Protein AF-A0A2G9TB42-F1 (afdb_monomer_lite)

Organism: Teladorsagia circumcincta (NCBI:txid45464)

Radius of gyration: 30.13 Å; chains: 1; bounding box: 73×67×46 Å

InterPro domains:
  IPR000602 Glycoside hydrolase family 38, N-terminal domain [PF01074] (97-138)
  IPR011330 Glycoside hydrolase/deacetylase, beta/alpha-barrel [SSF88713] (53-136)
  IPR027291 Glycoside hydrolase 38, N-terminal domain superfamily [G3DSA:3.20.110.10] (47-144)
  IPR050843 Glycosyl Hydrolase Family 38 [PTHR11607] (78-139)

pLDDT: mean 72.49, std 19.45, range [36.5, 96.31]

Sequence (157 aa):
IAGDANHKAVEEEQKGVIPEPNRGNKVAVVFDELHKSVTKSSVPVCQLRANYSNSNADVQMLDLYDVLSFDNPDGGAWKQG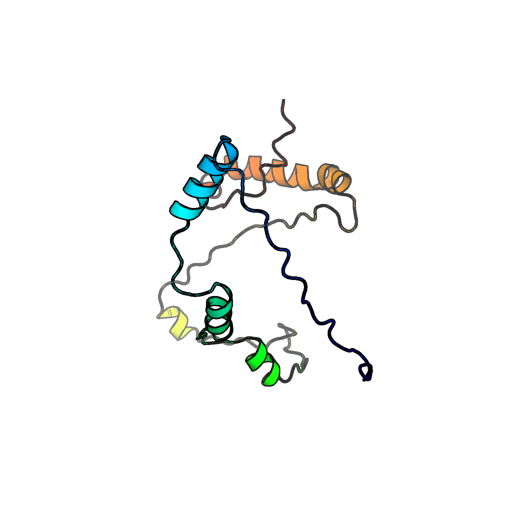WDVTYDKDKVAEEKTLQVIVLPHSHCDPGWIKTFEEYYHSQTRNILDGMMKHLGEEQQIAERWPTRNCDRWLGDDR

Foldseek 3Di:
DDDDPPDDDDPPDDPPDDDDPDPPDPVNVVVVVVVVPPPPPVDDPVVVVVVVVDPPDPDDVVVVVVVDPPDQCQQDPPGRHHDDDDDPVVCVVDDDDDDDDDDDDDQDCDDPDHNVCSCVPPPVVVVVVCVVVCVVDVVVVVPDDPDPCVVVPPPDD

Secondary structure (DSSP, 8-state):
-PPPTT-PPP-------PPPP-TTSHHHHHHHHHHHHS---SS-HHHHHHHHTT---S--HHHHHHH--------TTSTTS------HHHHHHS--------------SSSSS-HHHHIIIIIHHHHHHHHHHHHH-HHHHTT----S-TTTTT---

Structure (mmCIF, N/CA/C/O backbone):
data_AF-A0A2G9TB42-F1
#
_entry.id   AF-A0A2G9TB42-F1
#
loop_
_atom_site.group_PDB
_atom_site.id
_atom_site.type_symbol
_atom_site.label_atom_id
_atom_site.label_alt_id
_atom_site.label_comp_id
_atom_site.label_asym_id
_atom_site.label_entity_id
_atom_site.label_seq_id
_atom_site.pdbx_PDB_ins_code
_atom_site.Cartn_x
_atom_site.Cartn_y
_atom_site.Cartn_z
_atom_site.occupancy
_atom_site.B_iso_or_equiv
_atom_site.auth_seq_id
_atom_site.auth_comp_id
_atom_site.auth_asym_id
_atom_site.auth_atom_id
_atom_site.pdbx_PDB_model_num
ATOM 1 N N . ILE A 1 1 ? -4.754 -32.705 -17.277 1.00 45.22 1 ILE A N 1
ATOM 2 C CA . ILE A 1 1 ? -3.398 -32.971 -17.812 1.00 45.22 1 ILE A CA 1
ATOM 3 C C . ILE A 1 1 ? -2.887 -34.183 -17.052 1.00 45.22 1 ILE A C 1
ATOM 5 O O . ILE A 1 1 ? -2.597 -34.068 -15.870 1.00 45.22 1 ILE A O 1
ATOM 9 N N . ALA A 1 2 ? -2.989 -35.360 -17.666 1.00 37.81 2 ALA A N 1
ATOM 10 C CA . ALA A 1 2 ? -2.613 -36.621 -17.035 1.00 37.81 2 ALA A CA 1
ATOM 11 C C . ALA A 1 2 ? -1.081 -36.739 -17.023 1.00 37.81 2 ALA A C 1
ATOM 13 O O . ALA A 1 2 ? -0.452 -36.512 -18.054 1.00 37.81 2 ALA A O 1
ATOM 14 N N . GLY A 1 3 ? -0.501 -37.030 -15.856 1.00 42.62 3 GLY A N 1
ATOM 15 C CA . GLY A 1 3 ? 0.934 -37.271 -15.703 1.00 42.62 3 GLY A CA 1
ATOM 16 C C . GLY A 1 3 ? 1.347 -38.583 -16.369 1.00 42.62 3 GLY A C 1
ATOM 17 O O . GLY A 1 3 ? 0.613 -39.569 -16.311 1.00 42.62 3 GLY A O 1
ATOM 18 N N . ASP A 1 4 ? 2.502 -38.567 -17.028 1.00 48.53 4 ASP A N 1
ATOM 19 C CA . ASP A 1 4 ? 3.074 -39.701 -17.755 1.00 48.53 4 ASP A CA 1
ATOM 20 C C . ASP A 1 4 ? 3.377 -40.881 -16.811 1.00 48.53 4 ASP A C 1
ATOM 22 O O . ASP A 1 4 ? 4.112 -40.747 -15.831 1.00 48.53 4 ASP A O 1
ATOM 26 N N . ALA A 1 5 ? 2.809 -42.048 -17.127 1.00 56.19 5 ALA A N 1
ATOM 27 C CA . ALA A 1 5 ? 2.925 -43.289 -16.363 1.00 56.19 5 ALA A CA 1
ATOM 28 C C . ALA A 1 5 ? 4.301 -43.981 -16.487 1.00 56.19 5 ALA A C 1
ATOM 30 O O . ALA A 1 5 ? 4.506 -45.032 -15.882 1.00 56.19 5 ALA A O 1
ATOM 31 N N . ASN A 1 6 ? 5.244 -43.418 -17.254 1.00 51.62 6 ASN A N 1
ATOM 32 C CA . ASN A 1 6 ? 6.571 -44.000 -17.486 1.00 51.62 6 ASN A CA 1
ATOM 33 C C . ASN A 1 6 ? 7.739 -43.247 -16.832 1.00 51.62 6 ASN A C 1
ATOM 35 O O . ASN A 1 6 ? 8.899 -43.532 -17.140 1.00 51.62 6 ASN A O 1
ATOM 39 N N . HIS A 1 7 ? 7.483 -42.331 -15.895 1.00 47.69 7 HIS A N 1
ATOM 40 C CA . HIS A 1 7 ? 8.569 -41.721 -15.129 1.00 47.69 7 HIS A CA 1
ATOM 41 C C . HIS A 1 7 ? 9.151 -42.722 -14.113 1.00 47.69 7 HIS A C 1
ATOM 43 O O . HIS A 1 7 ? 8.684 -42.837 -12.981 1.00 47.69 7 HIS A O 1
ATOM 49 N N . LYS A 1 8 ? 10.180 -43.471 -14.521 1.00 45.22 8 LYS A N 1
ATOM 50 C CA . LYS A 1 8 ? 11.025 -44.232 -13.594 1.00 45.22 8 LYS A CA 1
ATOM 51 C C . LYS A 1 8 ? 11.984 -43.272 -12.897 1.00 45.22 8 LYS A C 1
ATOM 53 O O . LYS A 1 8 ? 12.768 -42.601 -13.564 1.00 45.22 8 LYS A O 1
ATOM 58 N N . ALA A 1 9 ? 11.928 -43.236 -11.567 1.00 46.84 9 ALA A N 1
ATOM 59 C CA . ALA A 1 9 ? 12.950 -42.588 -10.756 1.00 46.84 9 ALA A CA 1
ATOM 60 C C . ALA A 1 9 ? 14.317 -43.197 -11.101 1.00 46.84 9 ALA A C 1
ATOM 62 O O . ALA A 1 9 ? 14.470 -44.419 -11.118 1.00 46.84 9 ALA A O 1
ATOM 63 N N . VAL A 1 10 ? 15.286 -42.346 -11.426 1.00 46.06 10 VAL A N 1
ATOM 64 C CA . VAL A 1 10 ? 16.673 -42.769 -11.620 1.00 46.06 10 VAL A CA 1
ATOM 65 C C . VAL A 1 10 ? 17.195 -43.208 -10.256 1.00 46.06 10 VAL A C 1
ATOM 67 O O . VAL A 1 10 ? 17.217 -42.409 -9.322 1.00 46.06 10 VAL A O 1
ATOM 70 N N . GLU A 1 11 ? 17.562 -44.482 -10.127 1.00 43.34 11 GLU A N 1
ATOM 71 C CA . GLU A 1 11 ? 18.252 -44.985 -8.942 1.00 43.34 11 GLU A CA 1
ATOM 72 C C . GLU A 1 11 ? 19.603 -44.272 -8.825 1.00 43.34 11 GLU A C 1
ATOM 74 O O . GLU A 1 11 ? 20.489 -44.422 -9.668 1.00 43.34 11 GLU A O 1
ATOM 79 N N . GLU A 1 12 ? 19.746 -43.450 -7.790 1.00 51.91 12 GLU A N 1
ATOM 80 C CA . GLU A 1 12 ? 21.007 -42.812 -7.443 1.00 51.91 12 GLU A CA 1
ATOM 81 C C . GLU A 1 12 ? 21.835 -43.791 -6.600 1.00 51.91 12 GLU A C 1
ATOM 83 O O . GLU A 1 12 ? 21.869 -43.723 -5.375 1.00 51.91 12 GLU A O 1
ATOM 88 N N . GLU A 1 13 ? 22.517 -44.725 -7.261 1.00 48.72 13 GLU A N 1
ATOM 89 C CA . GLU A 1 13 ? 23.624 -45.459 -6.649 1.00 48.72 13 GLU A CA 1
ATOM 90 C C . GLU A 1 13 ? 24.878 -45.364 -7.514 1.00 48.72 13 GLU A C 1
ATOM 92 O O . GLU A 1 13 ? 25.147 -46.187 -8.381 1.00 48.72 13 GLU A O 1
ATOM 97 N N . GLN A 1 14 ? 25.711 -44.376 -7.196 1.00 40.56 14 GLN A N 1
ATOM 98 C CA . GLN A 1 14 ? 27.157 -44.568 -7.182 1.00 40.56 14 GLN A CA 1
ATOM 99 C C . GLN A 1 14 ? 27.732 -43.731 -6.043 1.00 40.56 14 GLN A C 1
ATOM 101 O O . GLN A 1 14 ? 28.085 -42.562 -6.185 1.00 40.56 14 GLN A O 1
ATOM 106 N N . LYS A 1 15 ? 27.807 -44.358 -4.866 1.00 45.22 15 LYS A N 1
ATOM 107 C CA . LYS A 1 15 ? 28.531 -43.839 -3.709 1.00 45.22 15 LYS A CA 1
ATOM 108 C C . LYS A 1 15 ? 30.014 -43.777 -4.077 1.00 45.22 15 LYS A C 1
ATOM 110 O O . LYS A 1 15 ? 30.734 -44.765 -3.946 1.00 45.22 15 LYS A O 1
ATOM 115 N N . GLY A 1 16 ? 30.452 -42.630 -4.593 1.00 38.38 16 GLY A N 1
ATOM 116 C CA . GLY A 1 16 ? 31.855 -42.366 -4.880 1.00 38.38 16 GLY A CA 1
ATOM 117 C C . GLY A 1 16 ? 32.682 -42.605 -3.620 1.00 38.38 16 GLY A C 1
ATOM 118 O O . GLY A 1 16 ? 32.488 -41.939 -2.602 1.00 38.38 16 GLY A O 1
ATOM 119 N N . VAL A 1 17 ? 33.570 -43.597 -3.666 1.00 47.50 17 VAL A N 1
ATOM 120 C CA . VAL A 1 17 ? 34.529 -43.851 -2.591 1.00 47.50 17 VAL A CA 1
ATOM 121 C C . VAL A 1 17 ? 35.493 -42.672 -2.571 1.00 47.50 17 VAL A C 1
ATOM 123 O O . VAL A 1 17 ? 36.257 -42.478 -3.515 1.00 47.50 17 VAL A O 1
ATOM 126 N N . ILE A 1 18 ? 35.433 -41.863 -1.513 1.00 49.69 18 ILE A N 1
ATOM 127 C CA . ILE A 1 18 ? 36.403 -40.793 -1.281 1.00 49.69 18 ILE A CA 1
ATOM 128 C C . ILE A 1 18 ? 37.758 -41.479 -1.034 1.00 49.69 18 ILE A C 1
ATOM 130 O O . ILE A 1 18 ? 37.847 -42.278 -0.099 1.00 49.69 18 ILE A O 1
ATOM 134 N N . PRO A 1 19 ? 38.795 -41.242 -1.857 1.00 56.19 19 PRO A N 1
ATOM 135 C CA . PRO A 1 19 ? 40.093 -41.873 -1.649 1.00 56.19 19 PRO A CA 1
ATOM 136 C C . PRO A 1 19 ? 40.687 -41.422 -0.311 1.00 56.19 19 PRO A C 1
ATOM 138 O O . PRO A 1 19 ? 40.645 -40.234 0.016 1.00 56.19 19 PRO A O 1
ATOM 141 N N . GLU A 1 20 ? 41.243 -42.363 0.462 1.00 54.47 20 GLU A N 1
ATOM 142 C CA . GLU A 1 20 ? 41.896 -42.018 1.726 1.00 54.47 20 GLU A CA 1
ATOM 143 C C . GLU A 1 20 ? 43.066 -41.052 1.469 1.00 54.47 20 GLU A C 1
ATOM 145 O O . GLU A 1 20 ? 43.925 -41.327 0.621 1.00 54.47 20 GLU A O 1
ATOM 150 N N . PRO A 1 21 ? 43.133 -39.914 2.183 1.00 57.38 21 PRO A N 1
ATOM 151 C CA . PRO A 1 21 ? 44.230 -38.980 2.020 1.00 57.38 21 PRO A CA 1
ATOM 152 C C . PRO A 1 21 ? 45.535 -39.618 2.509 1.00 57.38 21 PRO A C 1
ATOM 154 O O . PRO A 1 21 ? 45.615 -40.162 3.611 1.00 57.38 21 PRO A O 1
ATOM 157 N N . ASN A 1 22 ? 46.590 -39.518 1.696 1.00 57.19 22 ASN A N 1
ATOM 158 C CA . ASN A 1 22 ? 47.934 -39.960 2.070 1.00 57.19 22 ASN A CA 1
ATOM 159 C C . ASN A 1 22 ? 48.358 -39.273 3.384 1.00 57.19 22 ASN A C 1
ATOM 161 O O . ASN A 1 22 ? 48.560 -38.054 3.408 1.00 57.19 22 ASN A O 1
ATOM 165 N N . ARG A 1 23 ? 48.525 -40.060 4.461 1.00 57.78 23 ARG A N 1
ATOM 166 C CA . ARG A 1 23 ? 48.766 -39.622 5.860 1.00 57.78 23 ARG A CA 1
ATOM 167 C C . ARG A 1 23 ? 50.086 -38.863 6.107 1.00 57.78 23 ARG A C 1
ATOM 169 O O . ARG A 1 23 ? 50.496 -38.701 7.250 1.00 57.78 23 ARG A O 1
ATOM 176 N N . GLY A 1 24 ? 50.757 -38.396 5.056 1.00 59.75 24 GLY A N 1
ATOM 177 C CA . GLY A 1 24 ? 52.013 -37.644 5.125 1.00 59.75 24 GLY A CA 1
ATOM 178 C C . GLY A 1 24 ? 51.918 -36.164 4.738 1.00 59.75 24 GLY A C 1
ATOM 179 O O . GLY A 1 24 ? 52.890 -35.441 4.933 1.00 59.75 24 GLY A O 1
ATOM 180 N N . ASN A 1 25 ? 50.788 -35.686 4.200 1.00 59.34 25 ASN A N 1
ATOM 181 C CA . ASN A 1 25 ? 50.664 -34.308 3.706 1.00 59.34 25 ASN A CA 1
ATOM 182 C C . ASN A 1 25 ? 49.751 -33.436 4.575 1.00 59.34 25 ASN A C 1
ATOM 184 O O . ASN A 1 25 ? 48.784 -33.912 5.161 1.00 59.34 25 ASN A O 1
ATOM 188 N N . LYS A 1 26 ? 50.014 -32.119 4.576 1.00 60.53 26 LYS A N 1
ATOM 189 C CA . LYS A 1 26 ? 49.270 -31.081 5.325 1.00 60.53 26 LYS A CA 1
ATOM 190 C C . LYS A 1 26 ? 47.745 -31.123 5.113 1.00 60.53 26 LYS A C 1
ATOM 192 O O . LYS A 1 26 ? 47.000 -30.690 5.982 1.00 60.53 26 LYS A O 1
ATOM 197 N N . VAL A 1 27 ? 47.292 -31.686 3.991 1.00 58.38 27 VAL A N 1
ATOM 198 C CA . VAL A 1 27 ? 45.874 -31.915 3.663 1.00 58.38 27 VAL A CA 1
ATOM 199 C C . VAL A 1 27 ? 45.212 -32.918 4.619 1.00 58.38 27 VAL A C 1
ATOM 201 O O . VAL A 1 27 ? 44.063 -32.720 4.997 1.00 58.38 27 VAL A O 1
ATOM 204 N N . ALA A 1 28 ? 45.937 -33.948 5.070 1.00 61.09 28 ALA A N 1
ATOM 205 C CA . ALA A 1 28 ? 45.423 -34.938 6.019 1.00 61.09 28 ALA A CA 1
ATOM 206 C C . ALA A 1 28 ? 45.174 -34.326 7.408 1.00 61.09 28 ALA A C 1
ATOM 208 O O . ALA A 1 28 ? 44.185 -34.642 8.055 1.00 61.09 28 ALA A O 1
ATOM 209 N N . VAL A 1 29 ? 46.023 -33.380 7.826 1.00 66.44 29 VAL A N 1
ATOM 210 C CA . VAL A 1 29 ? 45.872 -32.672 9.108 1.00 66.44 29 VAL A CA 1
ATOM 211 C C . VAL A 1 29 ? 44.623 -31.789 9.105 1.00 66.44 29 VAL A C 1
ATOM 213 O O . VAL A 1 29 ? 43.879 -31.772 10.078 1.00 66.44 29 VAL A O 1
ATOM 216 N N . VAL A 1 30 ? 44.362 -31.087 7.996 1.00 67.06 30 VAL A N 1
ATOM 217 C CA . VAL A 1 30 ? 43.153 -30.258 7.850 1.00 67.06 30 VAL A CA 1
ATOM 218 C C . VAL A 1 30 ? 41.895 -31.126 7.807 1.00 67.06 30 VAL A C 1
ATOM 220 O O . VAL A 1 30 ? 40.895 -30.767 8.417 1.00 67.06 30 VAL A O 1
ATOM 223 N N . PHE A 1 31 ? 41.949 -32.277 7.131 1.00 67.00 31 PHE A N 1
ATOM 224 C CA . PHE A 1 31 ? 40.843 -33.233 7.077 1.00 67.00 31 PHE A CA 1
ATOM 225 C C . PHE A 1 31 ? 40.493 -33.791 8.468 1.00 67.00 31 PHE A C 1
ATOM 227 O O . PHE A 1 31 ? 39.327 -33.770 8.861 1.00 67.00 31 PHE A O 1
ATOM 234 N N . ASP A 1 32 ? 41.497 -34.208 9.244 1.00 66.00 32 ASP A N 1
ATOM 235 C CA . ASP A 1 32 ? 41.299 -34.724 10.604 1.00 66.00 32 ASP A CA 1
ATOM 236 C C . ASP A 1 32 ? 40.763 -33.654 11.571 1.00 66.00 32 ASP A C 1
ATOM 238 O O . ASP A 1 32 ? 39.908 -33.949 12.411 1.00 66.00 32 ASP A O 1
ATOM 242 N N . GLU A 1 33 ? 41.218 -32.404 11.445 1.00 66.50 33 GLU A N 1
ATOM 243 C CA . GLU A 1 33 ? 40.752 -31.297 12.289 1.00 66.50 33 GLU A CA 1
ATOM 244 C C . GLU A 1 33 ? 39.307 -30.887 11.955 1.00 66.50 33 GLU A C 1
ATOM 246 O O . GLU A 1 33 ? 38.491 -30.648 12.853 1.00 66.50 33 GLU A O 1
ATOM 251 N N . LEU A 1 34 ? 38.941 -30.882 10.667 1.00 59.34 34 LEU A N 1
ATOM 252 C CA . LEU A 1 34 ? 37.565 -30.623 10.234 1.00 59.34 34 LEU A CA 1
ATOM 253 C C . LEU A 1 34 ? 36.617 -31.718 10.747 1.00 59.34 34 LEU A C 1
ATOM 255 O O . LEU A 1 34 ? 35.530 -31.427 11.238 1.00 59.34 34 LEU A O 1
ATOM 259 N N . HIS A 1 35 ? 37.043 -32.982 10.706 1.00 61.47 35 HIS A N 1
ATOM 260 C CA . HIS A 1 35 ? 36.237 -34.100 11.199 1.00 61.47 35 HIS A CA 1
ATOM 261 C C . HIS A 1 35 ? 36.141 -34.179 12.728 1.00 61.47 35 HIS A C 1
ATOM 263 O O . HIS A 1 35 ? 35.160 -34.724 13.238 1.00 61.47 35 HIS A O 1
ATOM 269 N N . LYS A 1 36 ? 37.107 -33.621 13.468 1.00 62.41 36 LYS A N 1
ATOM 270 C CA . LYS A 1 36 ? 37.030 -33.473 14.932 1.00 62.41 36 LYS A CA 1
ATOM 271 C C . LYS A 1 36 ? 36.130 -32.323 15.382 1.00 62.41 36 LYS A C 1
ATOM 273 O O . LYS A 1 36 ? 35.525 -32.426 16.446 1.00 62.41 36 LYS A O 1
ATOM 278 N N . SER A 1 37 ? 36.050 -31.246 14.601 1.00 55.94 37 SER A N 1
ATOM 279 C CA . SER A 1 37 ? 35.324 -30.019 14.964 1.00 55.94 37 SER A CA 1
ATOM 280 C C . SER A 1 37 ? 33.846 -30.010 14.556 1.00 55.94 37 SER A C 1
ATOM 282 O O . SER A 1 37 ? 33.079 -29.197 15.074 1.00 55.94 37 SER A O 1
ATOM 284 N N . VAL A 1 38 ? 33.401 -30.942 13.706 1.00 56.59 38 VAL A N 1
ATOM 285 C CA . VAL A 1 38 ? 31.969 -31.164 13.462 1.00 56.59 38 VAL A CA 1
ATOM 286 C C . VAL A 1 38 ? 31.374 -31.874 14.675 1.00 56.59 38 VAL A C 1
ATOM 288 O O . VAL A 1 38 ? 31.411 -33.101 14.801 1.00 56.59 38 VAL A O 1
ATOM 291 N N . THR A 1 39 ? 30.795 -31.092 15.584 1.00 56.47 39 THR A N 1
ATOM 292 C CA . THR A 1 39 ? 29.865 -31.612 16.581 1.00 56.47 39 THR A CA 1
ATOM 293 C C . THR A 1 39 ? 28.781 -32.383 15.834 1.00 56.47 39 THR A C 1
ATOM 295 O O . THR A 1 39 ? 28.033 -31.833 15.025 1.00 56.47 39 THR A O 1
ATOM 298 N N . LYS A 1 40 ? 28.732 -33.703 16.043 1.00 58.72 40 LYS A N 1
ATOM 299 C CA . LYS A 1 40 ? 27.661 -34.548 15.514 1.00 58.72 40 LYS A CA 1
ATOM 300 C C . LYS A 1 40 ? 26.351 -34.042 16.107 1.00 58.72 40 LYS A C 1
ATOM 302 O O . LYS A 1 40 ? 26.014 -34.388 17.235 1.00 58.72 40 LYS A O 1
ATOM 307 N N . SER A 1 41 ? 25.635 -33.206 15.358 1.00 57.06 41 SER A N 1
ATOM 308 C CA . SER A 1 41 ? 24.227 -32.937 15.625 1.00 57.06 41 SER A CA 1
ATOM 309 C C . SER A 1 41 ? 23.539 -34.296 15.732 1.00 57.06 41 SER A C 1
ATOM 311 O O . SER A 1 41 ? 23.622 -35.109 14.810 1.00 57.06 41 SER A O 1
ATOM 313 N N . SER A 1 42 ? 22.943 -34.584 16.888 1.00 64.44 42 SER A N 1
ATOM 314 C CA . SER A 1 42 ? 22.360 -35.893 17.210 1.00 64.44 42 SER A CA 1
ATOM 315 C C . SER A 1 42 ? 21.133 -36.229 16.363 1.00 64.44 42 SER A C 1
ATOM 317 O O . SER A 1 42 ? 20.643 -37.355 16.412 1.00 64.44 42 SER A O 1
ATOM 319 N N . VAL A 1 43 ? 20.655 -35.270 15.569 1.00 61.62 43 VAL A N 1
ATOM 320 C CA . VAL A 1 43 ? 19.494 -35.409 14.703 1.00 61.62 43 VAL A CA 1
ATOM 321 C C . VAL A 1 43 ? 19.951 -35.211 13.256 1.00 61.62 43 VAL A C 1
ATOM 323 O O . VAL A 1 43 ? 20.522 -34.158 12.941 1.00 61.62 43 VAL A O 1
ATOM 326 N N . PRO A 1 44 ? 19.732 -36.187 12.353 1.00 72.38 44 PRO A N 1
ATOM 327 C CA . PRO A 1 44 ? 20.022 -35.991 10.942 1.00 72.38 44 PRO A CA 1
ATOM 328 C C . PRO A 1 44 ? 19.193 -34.807 10.441 1.00 72.38 44 PRO A C 1
ATOM 330 O O . PRO A 1 44 ? 17.995 -34.721 10.704 1.00 72.38 44 PRO A O 1
ATOM 333 N N . VAL A 1 45 ? 19.829 -33.898 9.703 1.00 66.31 45 VAL A N 1
ATOM 334 C CA . VAL A 1 45 ? 19.238 -32.641 9.205 1.00 66.31 45 VAL A CA 1
ATOM 335 C C . VAL A 1 45 ? 17.882 -32.857 8.507 1.00 66.31 45 VAL A C 1
ATOM 337 O O . VAL A 1 45 ? 16.992 -32.019 8.609 1.00 66.31 45 VAL A O 1
ATOM 340 N N . CYS A 1 46 ? 17.666 -34.019 7.878 1.00 65.75 46 CYS A N 1
ATOM 341 C CA . CYS A 1 46 ? 16.379 -34.386 7.277 1.00 65.75 46 CYS A CA 1
ATOM 342 C C . CYS A 1 46 ? 15.234 -34.608 8.286 1.00 65.75 46 CYS A C 1
ATOM 344 O O . CYS A 1 46 ? 14.090 -34.305 7.962 1.00 65.75 46 CYS A O 1
ATOM 346 N N . GLN A 1 47 ? 15.501 -35.092 9.504 1.00 63.78 47 GLN A N 1
ATOM 347 C CA . GLN A 1 47 ? 14.470 -35.293 10.536 1.00 63.78 47 GLN A CA 1
ATOM 348 C C . GLN A 1 47 ? 14.017 -33.976 11.184 1.00 63.78 47 GLN A C 1
ATOM 350 O O . GLN A 1 47 ? 12.879 -33.886 11.639 1.00 63.78 47 GLN A O 1
ATOM 355 N N . LEU A 1 48 ? 14.842 -32.921 11.148 1.00 62.72 48 LEU A N 1
ATOM 356 C CA . LEU A 1 48 ? 14.408 -31.576 11.548 1.00 62.72 48 LEU A CA 1
ATOM 357 C C . LEU A 1 48 ? 13.321 -31.010 10.617 1.00 62.72 48 LEU A C 1
ATOM 359 O O . LEU A 1 48 ? 12.471 -30.247 11.070 1.00 62.72 48 LEU A O 1
ATOM 363 N N . ARG A 1 49 ? 13.296 -31.420 9.339 1.00 62.72 49 ARG A N 1
ATOM 364 C CA . ARG A 1 49 ? 12.284 -30.979 8.364 1.00 62.72 49 ARG A CA 1
ATOM 365 C C . ARG A 1 49 ? 10.884 -31.504 8.693 1.00 62.72 49 ARG A C 1
ATOM 367 O O . ARG A 1 49 ? 9.921 -30.767 8.521 1.00 62.72 49 ARG A O 1
ATOM 374 N N . ALA A 1 50 ? 10.777 -32.735 9.198 1.00 62.00 50 ALA A N 1
ATOM 375 C CA . ALA A 1 50 ? 9.493 -33.366 9.524 1.00 62.00 50 ALA A CA 1
ATOM 376 C C . ALA A 1 50 ? 8.769 -32.686 10.703 1.00 62.00 50 ALA A C 1
ATOM 378 O O . ALA A 1 50 ? 7.543 -32.613 10.719 1.00 62.00 50 ALA A O 1
ATOM 379 N N . ASN A 1 51 ? 9.521 -32.132 11.660 1.00 59.69 51 ASN A N 1
ATOM 380 C CA . ASN A 1 51 ? 8.953 -31.338 12.755 1.00 59.69 51 ASN A CA 1
ATOM 381 C C . ASN A 1 51 ? 8.629 -29.891 12.346 1.00 59.69 51 ASN A C 1
ATOM 383 O O . ASN A 1 51 ? 7.831 -29.243 13.012 1.00 59.69 51 ASN A O 1
ATOM 387 N N . TYR A 1 52 ? 9.216 -29.384 11.256 1.00 60.62 52 TYR A N 1
ATOM 388 C CA . TYR A 1 52 ? 8.918 -28.045 10.735 1.00 60.62 52 TYR A CA 1
ATOM 389 C C . TYR A 1 52 ? 7.660 -28.012 9.860 1.00 60.62 52 TYR A C 1
ATOM 391 O O . TYR A 1 52 ? 7.023 -26.971 9.744 1.00 60.62 52 TYR A O 1
ATOM 399 N N . SER A 1 53 ? 7.295 -29.140 9.240 1.00 60.75 53 SER A N 1
ATOM 400 C CA . SER A 1 53 ? 6.110 -29.228 8.377 1.00 60.75 53 SER A CA 1
ATOM 401 C C . SER A 1 53 ? 4.784 -29.139 9.133 1.00 60.75 53 SER A C 1
ATOM 403 O O . SER A 1 53 ? 3.792 -28.753 8.530 1.00 60.75 53 SER A O 1
ATOM 405 N N . ASN A 1 54 ? 4.774 -29.443 10.435 1.00 64.19 54 ASN A N 1
ATOM 406 C CA . ASN A 1 54 ? 3.587 -29.385 11.290 1.00 64.19 54 ASN A CA 1
ATOM 407 C C . ASN A 1 54 ? 3.829 -28.421 12.457 1.00 64.19 54 ASN A C 1
ATOM 409 O O . ASN A 1 54 ? 3.827 -28.810 13.626 1.00 64.19 54 ASN A O 1
ATOM 413 N N . SER A 1 55 ? 4.105 -27.156 12.140 1.00 70.19 55 SER A N 1
ATOM 414 C CA . SER A 1 55 ? 4.127 -26.106 13.155 1.00 70.19 55 SER A CA 1
ATOM 415 C C . SER A 1 55 ? 2.724 -25.943 13.745 1.00 70.19 55 SER A C 1
ATOM 417 O O . SER A 1 55 ? 1.783 -25.691 12.996 1.00 70.19 55 SER A O 1
ATOM 419 N N . ASN A 1 56 ? 2.587 -26.053 15.070 1.00 75.06 56 ASN A N 1
ATOM 420 C CA . ASN A 1 56 ? 1.347 -25.714 15.770 1.00 75.06 56 ASN A CA 1
ATOM 421 C C . ASN A 1 56 ? 1.124 -24.197 15.673 1.00 75.06 56 ASN A C 1
ATOM 423 O O . ASN A 1 56 ? 1.674 -23.437 16.469 1.00 75.06 56 ASN A O 1
ATOM 427 N N . ALA A 1 57 ? 0.377 -23.773 14.660 1.00 83.19 57 ALA A N 1
ATOM 428 C CA . ALA A 1 57 ? -0.056 -22.399 14.462 1.00 83.19 57 ALA A CA 1
ATOM 429 C C . ALA A 1 57 ? -1.581 -22.343 14.570 1.00 83.19 57 ALA A C 1
ATOM 431 O O . ALA A 1 57 ? -2.260 -23.262 14.119 1.00 83.19 57 ALA A O 1
ATOM 432 N N . ASP A 1 58 ? -2.110 -21.255 15.130 1.00 87.62 58 ASP A N 1
ATOM 433 C CA . ASP A 1 58 ? -3.561 -21.046 15.229 1.00 87.62 58 ASP A CA 1
ATOM 434 C C . ASP A 1 58 ? -4.222 -20.959 13.846 1.00 87.62 58 ASP A C 1
ATOM 436 O O . ASP A 1 58 ? -5.378 -21.337 13.674 1.00 87.62 58 ASP A O 1
ATOM 440 N N . VAL A 1 59 ? -3.476 -20.464 12.852 1.00 87.69 59 VAL A N 1
ATOM 441 C CA . VAL A 1 59 ? -3.921 -20.353 11.464 1.00 87.69 59 VAL A CA 1
ATOM 442 C C . VAL A 1 59 ? -2.867 -20.950 10.545 1.00 87.69 59 VAL A C 1
ATOM 444 O O . VAL A 1 59 ? -1.746 -20.449 10.443 1.00 87.69 59 VAL A O 1
ATOM 447 N N . GLN A 1 60 ? -3.257 -22.007 9.841 1.00 90.38 60 GLN A N 1
ATOM 448 C CA . GLN A 1 60 ? -2.485 -22.622 8.774 1.00 90.38 60 GLN A CA 1
ATOM 449 C C . GLN A 1 60 ? -3.170 -22.264 7.441 1.00 90.38 60 GLN A C 1
ATOM 451 O O . GLN A 1 60 ? -4.370 -22.462 7.270 1.00 90.38 60 GLN A O 1
ATOM 456 N N . MET A 1 61 ? -2.423 -21.662 6.505 1.00 91.50 61 MET A N 1
ATOM 457 C CA . MET A 1 61 ? -3.016 -21.083 5.289 1.00 91.50 61 MET A CA 1
ATOM 458 C C . MET A 1 61 ? -3.559 -22.116 4.294 1.00 91.50 61 MET A C 1
ATOM 460 O O . MET A 1 61 ? -4.501 -21.804 3.582 1.00 91.50 61 MET A O 1
ATOM 464 N N . LEU A 1 62 ? -2.981 -23.315 4.219 1.00 90.50 62 LEU A N 1
ATOM 465 C CA . LEU A 1 62 ? -3.467 -24.400 3.358 1.00 90.50 62 LEU A CA 1
ATOM 466 C C . LEU A 1 62 ? -4.829 -24.926 3.844 1.00 90.50 62 LEU A C 1
ATOM 468 O O . LEU A 1 62 ? -5.762 -24.999 3.057 1.00 90.50 62 LEU A O 1
ATOM 472 N N . ASP A 1 63 ? -4.965 -25.173 5.145 1.00 90.19 63 ASP A N 1
ATOM 473 C CA . ASP A 1 63 ? -6.202 -25.579 5.809 1.00 90.19 63 ASP A CA 1
ATOM 474 C C . ASP A 1 63 ? -7.272 -24.489 5.659 1.00 90.19 63 ASP A C 1
ATOM 476 O O . ASP A 1 63 ? -8.446 -24.768 5.430 1.00 90.19 63 ASP A O 1
ATOM 480 N N . LEU A 1 64 ? -6.869 -23.216 5.737 1.00 92.38 64 LEU A N 1
ATOM 481 C CA . LEU A 1 64 ? -7.772 -22.086 5.537 1.00 92.38 64 LEU A CA 1
ATOM 482 C C . LEU A 1 64 ? -8.268 -21.996 4.084 1.00 92.38 64 LEU A C 1
ATOM 484 O O . LEU A 1 64 ? -9.428 -21.659 3.861 1.00 92.38 64 LEU A O 1
ATOM 488 N N . TYR A 1 65 ? -7.429 -22.331 3.100 1.00 94.69 65 TYR A N 1
ATOM 489 C CA . TYR A 1 65 ? -7.838 -22.389 1.691 1.00 94.69 65 TYR A CA 1
ATOM 490 C C . TYR A 1 65 ? -8.909 -23.454 1.436 1.00 94.69 65 TYR A C 1
ATOM 492 O O . TYR A 1 65 ? -9.783 -23.224 0.606 1.00 94.69 65 TYR A O 1
ATOM 500 N N . ASP A 1 66 ? -8.886 -24.572 2.163 1.00 93.56 66 ASP A N 1
ATOM 501 C CA . ASP A 1 66 ? -9.905 -25.621 2.033 1.00 93.56 66 ASP A CA 1
ATOM 502 C C . ASP A 1 66 ? -11.266 -25.206 2.628 1.00 93.56 66 ASP A C 1
ATOM 504 O O . ASP A 1 66 ? -12.302 -25.770 2.274 1.00 93.56 66 ASP A O 1
ATOM 508 N N . VAL A 1 67 ? -11.279 -24.213 3.525 1.00 94.56 67 VAL A N 1
ATOM 509 C CA . VAL A 1 67 ? -12.488 -23.728 4.217 1.00 94.56 67 VAL A CA 1
ATOM 510 C C . VAL A 1 67 ? -13.099 -22.494 3.544 1.00 94.56 67 VAL A C 1
ATOM 512 O O . VAL A 1 67 ? -14.315 -22.301 3.602 1.00 94.56 67 VAL A O 1
ATOM 515 N N . LEU A 1 68 ? -12.288 -21.632 2.926 1.00 94.19 68 LEU A N 1
ATOM 516 C CA . LEU A 1 68 ? -12.772 -20.405 2.291 1.00 94.19 68 LEU A CA 1
ATOM 517 C C . LEU A 1 68 ? -13.604 -20.694 1.029 1.00 94.19 68 LEU A C 1
ATOM 519 O O . LEU A 1 68 ? -13.205 -21.471 0.168 1.00 94.19 68 LEU A O 1
ATOM 523 N N . SER A 1 69 ? -14.732 -19.991 0.870 1.00 93.75 69 SER A N 1
ATOM 524 C CA . SER A 1 69 ? -15.572 -20.091 -0.336 1.00 93.75 69 SER A CA 1
ATOM 525 C C . SER A 1 69 ? -15.062 -19.263 -1.520 1.00 93.75 69 SER A C 1
ATOM 527 O O . SER A 1 69 ? -15.435 -19.532 -2.658 1.00 93.75 69 SER A O 1
ATOM 529 N N . PHE A 1 70 ? -14.199 -18.271 -1.264 1.00 94.88 70 PHE A N 1
ATOM 530 C CA . PHE A 1 70 ? -13.660 -17.333 -2.263 1.00 94.88 70 PHE A CA 1
ATOM 531 C C . PHE A 1 70 ? -14.725 -16.583 -3.079 1.00 94.88 70 PHE A C 1
ATOM 533 O O . PHE A 1 70 ? -14.463 -16.132 -4.198 1.00 94.88 70 PHE A O 1
ATOM 540 N N . ASP A 1 71 ? -15.920 -16.415 -2.516 1.00 95.06 71 ASP A N 1
ATOM 541 C CA . ASP A 1 71 ? -16.961 -15.602 -3.131 1.00 95.06 71 ASP A CA 1
ATOM 542 C C . ASP A 1 71 ? -16.503 -14.138 -3.249 1.00 95.06 71 ASP A C 1
ATOM 544 O O . ASP A 1 71 ? -15.794 -13.619 -2.386 1.00 95.06 71 ASP A O 1
ATOM 548 N N . ASN A 1 72 ? -16.947 -13.447 -4.304 1.00 94.56 72 ASN A N 1
ATOM 549 C CA . ASN A 1 72 ? -16.649 -12.028 -4.540 1.00 94.56 72 ASN A CA 1
ATOM 550 C C . ASN A 1 72 ? -17.927 -11.160 -4.507 1.00 94.56 72 ASN A C 1
ATOM 552 O O . ASN A 1 72 ? -18.307 -10.592 -5.537 1.00 94.56 72 ASN A O 1
ATOM 556 N N . PRO A 1 73 ? -18.652 -11.105 -3.372 1.00 95.81 73 PRO A N 1
ATOM 557 C CA . PRO A 1 73 ? -19.815 -10.237 -3.222 1.00 95.81 73 PRO A CA 1
ATOM 558 C C . PRO A 1 73 ? -19.400 -8.758 -3.134 1.00 95.81 73 PRO A C 1
ATOM 560 O O . PRO A 1 73 ? -18.292 -8.441 -2.710 1.00 95.81 73 PRO A O 1
ATOM 563 N N . ASP A 1 74 ? -20.299 -7.839 -3.499 1.00 95.38 74 ASP A N 1
ATOM 564 C CA . ASP A 1 74 ? -20.065 -6.398 -3.318 1.00 95.38 74 ASP A CA 1
ATOM 565 C C . ASP A 1 74 ? -20.331 -5.991 -1.859 1.00 95.38 74 ASP A C 1
ATOM 567 O O . ASP A 1 74 ? -21.476 -5.995 -1.403 1.00 95.38 74 ASP A O 1
ATOM 571 N N . GLY A 1 75 ? -19.272 -5.611 -1.141 1.00 94.88 75 GLY A N 1
ATOM 572 C CA . GLY A 1 75 ? -19.322 -5.150 0.252 1.00 94.88 75 GLY A CA 1
ATOM 573 C C . GLY A 1 75 ? -19.771 -3.695 0.465 1.00 94.88 75 GLY A C 1
ATOM 574 O O . GLY A 1 75 ? -19.761 -3.203 1.593 1.00 94.88 75 GLY A O 1
ATOM 575 N N . GLY A 1 76 ? -20.153 -2.968 -0.591 1.00 95.81 76 GLY A N 1
ATOM 576 C CA . GLY A 1 76 ? -20.588 -1.571 -0.504 1.00 95.81 76 GLY A CA 1
ATOM 577 C C . GLY A 1 76 ? -19.427 -0.586 -0.652 1.00 95.81 76 GLY A C 1
ATOM 578 O O . GLY A 1 76 ? -18.755 -0.578 -1.686 1.00 95.81 76 GLY A O 1
ATOM 579 N N . ALA A 1 77 ? -19.213 0.289 0.338 1.00 95.81 77 ALA A N 1
ATOM 580 C CA . ALA A 1 77 ? -18.107 1.255 0.314 1.00 95.81 77 ALA A CA 1
ATOM 581 C C . ALA A 1 77 ? -16.740 0.550 0.390 1.00 95.81 77 ALA A C 1
ATOM 583 O O . ALA A 1 77 ? -15.820 0.891 -0.354 1.00 95.81 77 ALA A O 1
ATOM 584 N N . TRP A 1 78 ? -16.633 -0.483 1.230 1.00 96.31 78 TRP A N 1
ATOM 585 C CA . TRP A 1 78 ? -15.508 -1.411 1.229 1.00 96.31 78 TRP A CA 1
ATOM 586 C C . TRP A 1 78 ? -15.840 -2.613 0.340 1.00 96.31 78 TRP A C 1
ATOM 588 O O . TRP A 1 78 ? -16.498 -3.559 0.758 1.00 96.31 78 TRP A O 1
ATOM 598 N N . LYS A 1 79 ? -15.384 -2.568 -0.917 1.00 94.69 79 LYS A N 1
ATOM 599 C CA . LYS A 1 79 ? -15.838 -3.484 -1.977 1.00 94.69 79 LYS A CA 1
ATOM 600 C C . LYS A 1 79 ? -15.634 -4.972 -1.705 1.00 94.69 79 LYS A C 1
ATOM 602 O O . LYS A 1 79 ? -16.459 -5.762 -2.136 1.00 94.69 79 LYS A O 1
ATOM 607 N N . GLN A 1 80 ? -14.565 -5.333 -1.004 1.00 95.81 80 GLN A N 1
ATOM 608 C CA . GLN A 1 80 ? -14.198 -6.723 -0.707 1.00 95.81 80 GLN A CA 1
ATOM 609 C C . GLN A 1 80 ? -14.412 -7.083 0.771 1.00 95.81 80 GLN A C 1
ATOM 611 O O . GLN A 1 80 ? -13.802 -8.024 1.271 1.00 95.81 80 GLN A O 1
ATOM 616 N N . GLY A 1 81 ? -15.216 -6.301 1.489 1.00 94.94 81 GLY A N 1
ATOM 617 C CA . GLY A 1 81 ? -15.501 -6.535 2.898 1.00 94.94 81 GLY A CA 1
ATOM 618 C C . GLY A 1 81 ? -16.974 -6.345 3.209 1.00 94.94 81 GLY A C 1
ATOM 619 O O . GLY A 1 81 ? -17.842 -6.828 2.486 1.00 94.94 81 GLY A O 1
ATOM 620 N N . TRP A 1 82 ? -17.250 -5.667 4.314 1.00 95.50 82 TRP A N 1
ATOM 621 C CA . TRP A 1 82 ? -18.600 -5.431 4.814 1.00 95.50 82 TRP A CA 1
ATOM 622 C C . TRP A 1 82 ? -18.687 -4.071 5.511 1.00 95.50 82 TRP A C 1
ATOM 624 O O . TRP A 1 82 ? -17.674 -3.402 5.723 1.00 95.50 82 TRP A O 1
ATOM 634 N N . ASP A 1 83 ? -19.902 -3.656 5.869 1.00 95.62 83 ASP A N 1
ATOM 635 C CA . ASP A 1 83 ? -20.116 -2.413 6.610 1.00 95.62 83 ASP A CA 1
ATOM 636 C C . ASP A 1 83 ? -19.606 -2.541 8.054 1.00 95.62 83 ASP A C 1
ATOM 638 O O . ASP A 1 83 ? -20.072 -3.383 8.829 1.00 95.62 83 ASP A O 1
ATOM 642 N N . VAL A 1 84 ? -18.607 -1.731 8.411 1.00 93.88 84 VAL A N 1
ATOM 643 C CA . VAL A 1 84 ? -17.935 -1.806 9.712 1.00 93.88 84 VAL A CA 1
ATOM 644 C C . VAL A 1 84 ? -18.649 -0.902 10.708 1.00 93.88 84 VAL A C 1
ATOM 646 O O . VAL A 1 84 ? -18.500 0.319 10.690 1.00 93.88 84 VAL A O 1
ATOM 649 N N . THR A 1 85 ? -19.382 -1.512 11.635 1.00 94.19 85 THR A N 1
ATOM 650 C CA . THR A 1 85 ? -20.040 -0.807 12.740 1.00 94.19 85 THR A CA 1
ATOM 651 C C . THR A 1 85 ? -19.225 -0.919 14.023 1.00 94.19 85 THR A C 1
ATOM 653 O O . THR A 1 85 ? -18.763 -2.007 14.366 1.00 94.19 85 THR A O 1
ATOM 656 N N . TYR A 1 86 ? -19.107 0.174 14.772 1.00 91.06 86 TYR A N 1
ATOM 657 C CA . TYR A 1 86 ? -18.475 0.184 16.091 1.00 91.06 86 TYR A CA 1
ATOM 658 C C . TYR A 1 86 ? -19.376 0.858 17.127 1.00 91.06 86 TYR A C 1
ATOM 660 O O . TYR A 1 86 ? -20.161 1.756 16.814 1.00 91.06 86 TYR A O 1
ATOM 668 N N . ASP A 1 87 ? -19.254 0.404 18.371 1.00 92.50 87 ASP A N 1
ATOM 669 C CA . ASP A 1 87 ? -20.003 0.925 19.508 1.00 92.50 87 ASP A CA 1
ATOM 670 C C . ASP A 1 87 ? -19.281 2.148 20.085 1.00 92.50 87 ASP A C 1
ATOM 672 O O . ASP A 1 87 ? -18.159 2.052 20.586 1.00 92.50 87 ASP A O 1
ATOM 676 N N . LYS A 1 88 ? -19.915 3.316 19.973 1.00 88.25 88 LYS A N 1
ATOM 677 C CA . LYS A 1 88 ? -19.325 4.592 20.393 1.00 88.25 88 LYS A CA 1
ATOM 678 C C . LYS A 1 88 ? -19.143 4.669 21.906 1.00 88.25 88 LYS A C 1
ATOM 680 O O . LYS A 1 88 ? -18.166 5.269 22.346 1.00 88.25 88 LYS A O 1
ATOM 685 N N . ASP A 1 89 ? -20.045 4.055 22.667 1.00 87.81 89 ASP A N 1
ATOM 686 C CA . ASP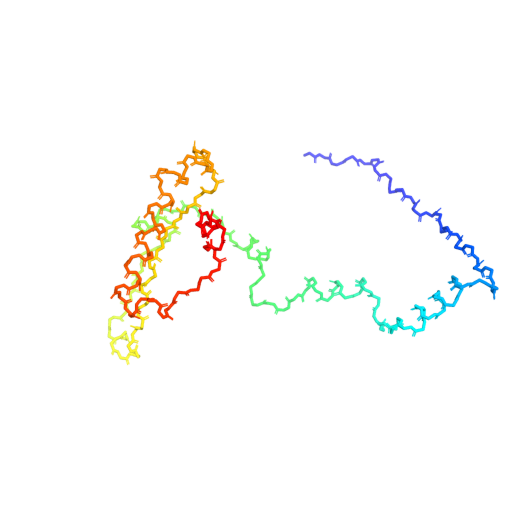 A 1 89 ? -20.017 4.111 24.127 1.00 87.81 89 ASP A CA 1
ATOM 687 C C . ASP A 1 89 ? -18.854 3.259 24.649 1.00 87.81 89 ASP A C 1
ATOM 689 O O . ASP A 1 89 ? -18.047 3.728 25.448 1.00 87.81 89 ASP A O 1
ATOM 693 N N . LYS A 1 90 ? -18.651 2.066 24.072 1.00 85.62 90 LYS A N 1
ATOM 694 C CA . LYS A 1 90 ? -17.498 1.207 24.401 1.00 85.62 90 LYS A CA 1
ATOM 695 C C . LYS A 1 90 ? -16.158 1.837 24.038 1.00 85.62 90 LYS A C 1
ATOM 697 O O . LYS A 1 90 ? -15.210 1.751 24.810 1.00 85.62 90 LYS A O 1
ATOM 702 N N . VAL A 1 91 ? -16.070 2.495 22.882 1.00 85.31 91 VAL A N 1
ATOM 703 C CA . VAL A 1 91 ? -14.834 3.180 22.467 1.00 85.31 91 V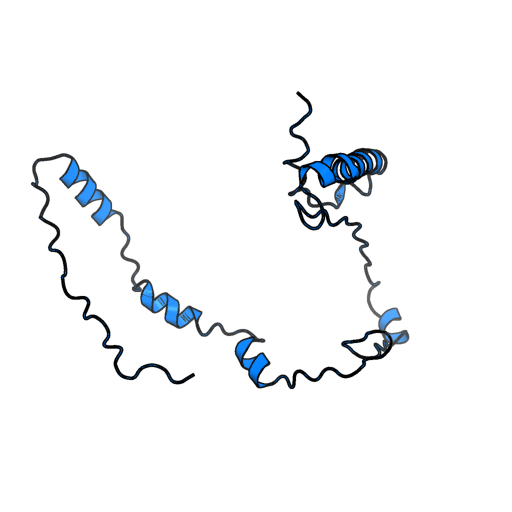AL A CA 1
ATOM 704 C C . VAL A 1 91 ? -14.516 4.367 23.384 1.00 85.31 91 VAL A C 1
ATOM 706 O O . VAL A 1 91 ? -13.345 4.666 23.600 1.00 85.31 91 VAL A O 1
ATOM 709 N N . ALA A 1 92 ? -15.535 5.034 23.935 1.00 81.19 92 ALA A N 1
ATOM 710 C CA . ALA A 1 92 ? -15.349 6.122 24.892 1.00 81.19 92 ALA A CA 1
ATOM 711 C C . ALA A 1 92 ? -14.936 5.632 26.293 1.00 81.19 92 ALA A C 1
ATOM 713 O O . ALA A 1 92 ? -14.236 6.355 27.002 1.00 81.19 92 ALA A O 1
ATOM 714 N N . GLU A 1 93 ? -15.361 4.429 26.690 1.00 87.06 93 GLU A N 1
ATOM 715 C CA . GLU A 1 93 ? -14.979 3.789 27.958 1.00 87.06 93 GLU A CA 1
ATOM 716 C C . GLU A 1 93 ? -13.564 3.189 27.929 1.00 87.06 93 GLU A C 1
ATOM 718 O O . GLU A 1 93 ? -12.897 3.107 28.965 1.00 87.06 93 GLU A O 1
ATOM 723 N N . GLU A 1 94 ? -13.091 2.764 26.756 1.00 82.88 94 GLU A N 1
ATOM 724 C CA . GLU A 1 94 ? -11.755 2.200 26.590 1.00 82.88 94 GLU A CA 1
ATOM 725 C C . GLU A 1 94 ? -10.632 3.251 26.645 1.00 82.88 94 GLU A C 1
ATOM 727 O O . GLU A 1 94 ? -10.831 4.468 26.632 1.00 82.88 94 GLU A O 1
ATOM 732 N N . LYS A 1 95 ? -9.385 2.770 26.733 1.00 80.94 95 LYS A N 1
ATOM 733 C CA . LYS A 1 95 ? -8.207 3.644 26.682 1.00 80.94 95 LYS A CA 1
ATOM 734 C C . LYS A 1 95 ? -8.190 4.411 25.359 1.00 80.94 95 LYS A C 1
ATOM 736 O O . LYS A 1 95 ? -8.494 3.853 24.310 1.00 80.94 95 LYS A O 1
ATOM 741 N N . THR A 1 96 ? -7.750 5.669 25.410 1.00 86.12 96 THR A N 1
ATOM 742 C CA . THR A 1 96 ? -7.603 6.537 24.233 1.00 86.12 96 THR A CA 1
ATOM 743 C C . THR A 1 96 ? -6.915 5.810 23.077 1.00 86.12 96 THR A C 1
ATOM 745 O O . THR A 1 96 ? -5.771 5.367 23.221 1.00 86.12 96 THR A O 1
ATOM 748 N N . LEU A 1 97 ? -7.588 5.730 21.926 1.00 88.19 97 LEU A N 1
ATOM 749 C CA . LEU A 1 97 ? -7.021 5.151 20.713 1.00 88.19 97 LEU A CA 1
ATOM 750 C C . LEU A 1 97 ? -5.819 5.984 20.257 1.00 88.19 97 LEU A C 1
ATOM 752 O O . LEU A 1 97 ? -5.957 7.151 19.888 1.00 88.19 97 LEU A O 1
ATOM 756 N N . GLN A 1 98 ? -4.632 5.379 20.263 1.00 89.12 98 GLN A N 1
ATOM 757 C CA . GLN A 1 98 ? -3.444 6.022 19.718 1.00 89.12 98 GLN A CA 1
ATOM 758 C C . GLN A 1 98 ? -3.448 5.896 18.194 1.00 89.12 98 GLN A C 1
ATOM 760 O O . GLN A 1 98 ? -3.263 4.810 17.650 1.00 89.12 98 GLN A O 1
ATOM 765 N N . VAL A 1 99 ? -3.616 7.025 17.507 1.00 89.25 99 VAL A N 1
ATOM 766 C CA . VAL A 1 99 ? -3.549 7.091 16.044 1.00 89.25 99 VAL A CA 1
ATOM 767 C C . VAL A 1 99 ? -2.161 7.566 15.631 1.00 89.25 99 VAL A C 1
ATOM 769 O O . VAL A 1 99 ? -1.750 8.675 15.966 1.00 89.25 99 VAL A O 1
ATOM 772 N N . ILE A 1 100 ? -1.433 6.722 14.899 1.00 91.50 100 ILE A N 1
ATOM 773 C CA . ILE A 1 100 ? -0.132 7.064 14.319 1.00 91.50 100 ILE A CA 1
ATOM 774 C C . ILE A 1 100 ? -0.330 7.210 12.816 1.00 91.50 100 ILE A C 1
ATOM 776 O O . ILE A 1 100 ? -0.595 6.231 12.121 1.00 91.50 100 ILE A O 1
ATOM 780 N N . VAL A 1 101 ? -0.195 8.435 12.316 1.00 89.44 101 VAL A N 1
ATOM 781 C CA . VAL A 1 101 ? -0.218 8.699 10.877 1.00 89.44 101 VAL A CA 1
ATOM 782 C C . VAL A 1 101 ? 1.193 8.501 10.339 1.00 89.44 101 VAL A C 1
ATOM 784 O O . VAL A 1 101 ? 2.129 9.150 10.800 1.00 89.44 101 VAL A O 1
ATOM 787 N N . LEU A 1 102 ? 1.343 7.590 9.378 1.00 87.50 102 LEU A N 1
ATOM 788 C CA . LEU A 1 102 ? 2.610 7.305 8.711 1.00 87.50 102 LEU A CA 1
ATOM 789 C C . LEU A 1 102 ? 2.548 7.852 7.279 1.00 87.50 102 LEU A C 1
ATOM 791 O O . LEU A 1 102 ? 1.946 7.204 6.413 1.00 87.50 102 LEU A O 1
ATOM 795 N N . PRO A 1 103 ? 3.143 9.030 7.006 1.00 87.69 103 PRO A N 1
ATOM 796 C CA . PRO A 1 103 ? 3.348 9.454 5.628 1.00 87.69 103 PRO A CA 1
ATOM 797 C C . PRO A 1 103 ? 4.176 8.386 4.901 1.00 87.69 103 PRO A C 1
ATOM 799 O O . PRO A 1 103 ? 4.966 7.691 5.528 1.00 87.69 103 PRO A O 1
ATOM 802 N N . HIS A 1 104 ? 4.009 8.222 3.593 1.00 87.56 104 HIS A N 1
ATOM 803 C CA . HIS A 1 104 ? 4.889 7.384 2.777 1.00 87.56 104 HIS A CA 1
ATOM 804 C C . HIS A 1 104 ? 4.790 7.796 1.308 1.00 87.56 104 HIS A C 1
ATOM 806 O O . HIS A 1 104 ? 3.788 8.368 0.884 1.00 87.56 104 HIS A O 1
ATOM 812 N N . SER A 1 105 ? 5.825 7.477 0.533 1.00 91.00 105 SER A N 1
ATOM 813 C CA . SER A 1 105 ? 5.812 7.587 -0.924 1.00 91.00 105 SER A CA 1
ATOM 814 C C . SER A 1 105 ? 6.328 6.284 -1.515 1.00 91.00 105 SER A C 1
ATOM 816 O O . SER A 1 105 ? 7.433 5.849 -1.191 1.00 91.00 105 SER A O 1
ATOM 818 N N . HIS A 1 106 ? 5.526 5.649 -2.365 1.00 92.75 106 HIS A N 1
ATOM 819 C CA . HIS A 1 106 ? 5.965 4.484 -3.122 1.00 92.75 106 HIS A CA 1
ATOM 820 C C . HIS A 1 106 ? 6.788 4.952 -4.328 1.00 92.75 106 HIS A C 1
ATOM 822 O O . HIS A 1 106 ? 6.322 5.781 -5.106 1.00 92.75 106 HIS A O 1
ATOM 828 N N . CYS A 1 107 ? 8.017 4.453 -4.457 1.00 89.88 107 CYS A N 1
ATOM 829 C CA . CYS A 1 107 ? 8.934 4.810 -5.537 1.00 89.88 107 CYS A CA 1
ATOM 830 C C . CYS A 1 107 ? 9.391 3.532 -6.239 1.00 89.88 107 CYS A C 1
ATOM 832 O O . CYS A 1 107 ? 10.321 2.868 -5.777 1.00 89.88 107 CYS A O 1
ATOM 834 N N . ASP A 1 108 ? 8.728 3.194 -7.343 1.00 92.56 108 ASP A N 1
ATOM 835 C CA . ASP A 1 108 ? 9.068 2.028 -8.151 1.00 92.56 108 ASP A CA 1
ATOM 836 C C . ASP A 1 108 ? 10.431 2.208 -8.840 1.00 92.56 108 ASP A C 1
ATOM 838 O O . ASP A 1 108 ? 10.614 3.165 -9.600 1.00 92.56 108 ASP A O 1
ATOM 842 N N . PRO A 1 109 ? 11.394 1.287 -8.656 1.00 88.62 109 PRO A N 1
ATOM 843 C CA . PRO A 1 109 ? 12.697 1.344 -9.315 1.00 88.62 109 PRO A CA 1
ATOM 844 C C . PRO A 1 109 ? 12.622 0.809 -10.756 1.00 88.62 109 PRO A C 1
ATOM 846 O O . PRO A 1 109 ? 13.403 -0.051 -11.160 1.00 88.62 109 PRO A O 1
ATOM 849 N N . GLY A 1 110 ? 11.667 1.323 -11.530 1.00 86.56 110 GLY A N 1
ATOM 850 C CA . GLY A 1 110 ? 11.340 0.857 -12.872 1.00 86.56 110 GLY A CA 1
ATOM 851 C C . GLY A 1 110 ? 9.978 0.163 -12.926 1.00 86.56 110 GLY A C 1
ATOM 852 O O . GLY A 1 110 ? 9.798 -0.913 -12.365 1.00 86.56 110 GLY A O 1
ATOM 853 N N . TRP A 1 111 ? 9.030 0.779 -13.633 1.00 94.38 111 TRP A N 1
ATOM 854 C CA . TRP A 1 111 ? 7.696 0.233 -13.913 1.00 94.38 111 TRP A CA 1
ATOM 855 C C . TRP A 1 111 ? 7.226 0.740 -15.279 1.00 94.38 111 TRP A C 1
ATOM 857 O O . TRP A 1 111 ? 7.538 0.130 -16.297 1.00 94.38 111 TRP A O 1
ATOM 867 N N . ILE A 1 112 ? 6.549 1.892 -15.324 1.00 95.75 112 ILE A N 1
ATOM 868 C CA . ILE A 1 112 ? 6.158 2.546 -16.585 1.00 95.75 112 ILE A CA 1
ATOM 869 C C . ILE A 1 112 ? 7.339 3.324 -17.180 1.00 95.75 112 ILE A C 1
ATOM 871 O O . ILE A 1 112 ? 7.478 3.409 -18.398 1.00 95.75 112 ILE A O 1
ATOM 875 N N . LYS A 1 113 ? 8.191 3.887 -16.319 1.00 92.38 113 LYS A N 1
ATOM 876 C CA . LYS A 1 113 ? 9.448 4.546 -16.691 1.00 92.38 113 LYS A CA 1
ATOM 877 C C . LYS A 1 113 ? 10.637 3.727 -16.216 1.00 92.38 113 LYS A C 1
ATOM 879 O O . LYS A 1 113 ? 10.498 2.849 -15.361 1.00 92.38 113 LYS A O 1
ATOM 884 N N . THR A 1 114 ? 11.808 4.036 -16.751 1.00 94.06 114 THR A N 1
ATOM 885 C CA . THR A 1 114 ? 13.072 3.491 -16.256 1.00 94.06 114 THR A CA 1
ATOM 886 C C . THR A 1 114 ? 13.424 4.067 -14.881 1.00 94.06 114 THR A C 1
ATOM 888 O O . THR A 1 114 ? 12.897 5.100 -14.465 1.00 94.06 114 THR A O 1
ATOM 891 N N . PHE A 1 115 ? 14.336 3.399 -14.174 1.00 93.94 115 PHE A N 1
ATOM 892 C CA . PHE A 1 115 ? 14.863 3.865 -12.890 1.00 93.94 115 PHE A CA 1
ATOM 893 C C . PHE A 1 115 ? 15.376 5.313 -12.958 1.00 93.94 115 PHE A C 1
ATOM 895 O O . PHE A 1 115 ? 14.995 6.137 -12.130 1.00 93.94 115 PHE A O 1
ATOM 902 N N . GLU A 1 116 ? 16.181 5.633 -13.975 1.00 93.94 116 GLU A N 1
ATOM 903 C CA . GLU A 1 116 ? 16.827 6.945 -14.108 1.00 93.94 116 GLU A CA 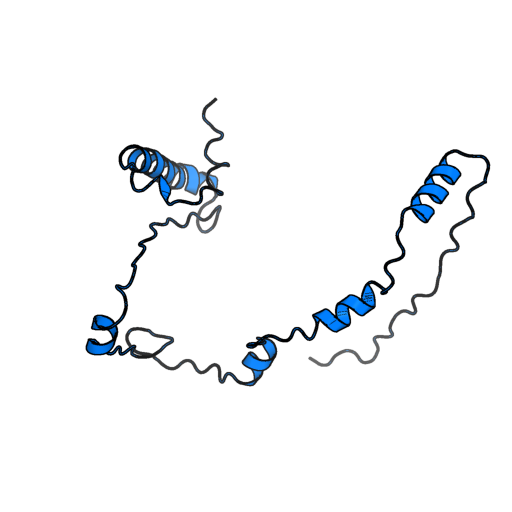1
ATOM 904 C C . GLU A 1 116 ? 15.816 8.063 -14.382 1.00 93.94 116 GLU A C 1
ATOM 906 O O . GLU A 1 116 ? 15.880 9.154 -13.816 1.00 93.94 116 GLU A O 1
ATOM 911 N N . GLU A 1 117 ? 14.808 7.773 -15.204 1.00 91.56 117 GLU A N 1
ATOM 912 C CA . GLU A 1 117 ? 13.724 8.713 -15.473 1.00 91.56 117 GLU A CA 1
ATOM 913 C C . GLU A 1 117 ? 12.895 8.989 -14.216 1.00 91.56 117 GLU A C 1
ATOM 915 O O . GLU A 1 117 ? 12.528 10.142 -13.965 1.00 91.56 117 GLU A O 1
ATOM 920 N N . TYR A 1 118 ? 12.594 7.966 -13.407 1.00 94.81 118 TYR A N 1
ATOM 921 C CA . TYR A 1 118 ? 11.937 8.166 -12.112 1.00 94.81 118 TYR A CA 1
ATOM 922 C C . TYR A 1 118 ? 12.814 8.967 -11.156 1.00 94.81 118 TYR A C 1
ATOM 924 O O . TYR A 1 118 ? 12.306 9.897 -10.523 1.00 94.81 118 TYR A O 1
ATOM 932 N N . TYR A 1 119 ? 14.114 8.674 -11.106 1.00 91.88 119 TYR A N 1
ATOM 933 C CA . TYR A 1 119 ? 15.052 9.391 -10.254 1.00 91.88 119 TYR A CA 1
ATOM 934 C C . TYR A 1 119 ? 15.071 10.886 -10.553 1.00 91.88 119 TYR A C 1
ATOM 936 O O . TYR A 1 119 ? 14.767 11.696 -9.674 1.00 91.88 119 TYR A O 1
ATOM 944 N N . HIS A 1 120 ? 15.360 11.246 -11.803 1.00 92.69 120 HIS A N 1
ATOM 945 C CA . HIS A 1 120 ? 15.506 12.639 -12.206 1.00 92.69 120 HIS A CA 1
ATOM 946 C C . HIS A 1 120 ? 14.189 13.416 -12.185 1.00 92.69 120 HIS A C 1
ATOM 948 O O . HIS A 1 120 ? 14.192 14.606 -11.876 1.00 92.69 120 HIS A O 1
ATOM 954 N N . SER A 1 121 ? 13.060 12.778 -12.513 1.00 91.44 121 SER A N 1
ATOM 955 C CA . SER A 1 121 ? 11.775 13.489 -12.570 1.00 91.44 121 SER A CA 1
ATOM 956 C C . SER A 1 121 ? 11.066 13.594 -11.221 1.00 91.44 121 SER A C 1
ATOM 958 O O . SER A 1 121 ? 10.343 14.564 -10.995 1.00 91.44 121 SER A O 1
ATOM 960 N N . GLN A 1 122 ? 11.219 12.601 -10.340 1.00 91.19 122 GLN A N 1
ATOM 961 C CA . GLN A 1 122 ? 10.358 12.441 -9.165 1.00 91.19 122 GLN A CA 1
ATOM 962 C C . GLN A 1 122 ? 11.145 12.101 -7.900 1.00 91.19 122 GLN A C 1
ATOM 964 O O . GLN A 1 122 ? 11.113 12.878 -6.948 1.00 91.19 122 GLN A O 1
ATOM 969 N N . THR A 1 123 ? 11.843 10.962 -7.866 1.00 91.88 123 THR A N 1
ATOM 970 C CA . THR A 1 123 ? 12.381 10.400 -6.617 1.00 91.88 123 THR A CA 1
ATOM 971 C C . THR A 1 123 ? 13.386 11.328 -5.950 1.00 91.88 123 THR A C 1
ATOM 973 O O . THR A 1 123 ? 13.306 11.505 -4.737 1.00 91.88 123 THR A O 1
ATOM 976 N N . ARG A 1 124 ? 14.259 11.989 -6.722 1.00 92.38 124 ARG A N 1
ATOM 977 C CA . ARG A 1 124 ? 15.184 12.995 -6.186 1.00 92.38 124 ARG A CA 1
ATOM 978 C C . ARG A 1 124 ? 14.443 14.118 -5.459 1.00 92.38 124 ARG A C 1
ATOM 980 O O . ARG A 1 124 ? 14.714 14.373 -4.296 1.00 92.38 124 ARG A O 1
ATOM 987 N N . ASN A 1 125 ? 13.447 14.718 -6.109 1.00 92.25 125 ASN A N 1
ATOM 988 C CA . ASN A 1 125 ? 12.679 15.830 -5.542 1.00 92.25 125 ASN A CA 1
ATOM 989 C C . ASN A 1 125 ? 11.907 15.419 -4.277 1.00 92.25 125 ASN A C 1
ATOM 991 O O . ASN A 1 125 ? 11.787 16.205 -3.339 1.00 92.25 125 ASN A O 1
ATOM 995 N N . ILE A 1 126 ? 11.386 14.186 -4.245 1.00 91.62 126 ILE A N 1
ATOM 996 C CA . ILE A 1 126 ? 10.708 13.627 -3.067 1.00 91.62 126 ILE A CA 1
ATOM 997 C C . ILE A 1 126 ? 11.693 13.521 -1.898 1.00 91.62 126 ILE A C 1
ATOM 999 O O . ILE A 1 126 ? 11.373 13.957 -0.795 1.00 91.62 126 ILE A O 1
ATOM 1003 N N . LEU A 1 127 ? 12.892 12.984 -2.136 1.00 89.81 127 LEU A N 1
ATOM 1004 C CA . LEU A 1 127 ? 13.924 12.844 -1.106 1.00 89.81 127 LEU A CA 1
ATOM 1005 C C . LEU A 1 127 ? 14.456 14.200 -0.628 1.00 89.81 127 LEU A C 1
ATOM 1007 O O . LEU A 1 127 ? 14.587 14.398 0.578 1.00 89.81 127 LEU A O 1
ATOM 1011 N N . ASP A 1 128 ? 14.678 15.148 -1.539 1.00 88.81 128 ASP A N 1
ATOM 1012 C CA . ASP A 1 128 ? 15.104 16.513 -1.209 1.00 88.81 128 ASP A CA 1
ATOM 1013 C C . ASP A 1 128 ? 14.048 17.223 -0.345 1.00 88.81 128 ASP A C 1
ATOM 1015 O O . ASP A 1 128 ? 14.365 17.851 0.670 1.00 88.81 128 ASP A O 1
ATOM 1019 N N . GLY A 1 129 ? 12.768 17.072 -0.703 1.00 88.19 129 GLY A N 1
ATOM 1020 C CA . GLY A 1 129 ? 11.645 17.575 0.086 1.00 88.19 129 GLY A CA 1
ATOM 1021 C C . GLY A 1 129 ? 11.585 16.942 1.475 1.00 88.19 129 GLY A C 1
ATOM 1022 O O . GLY A 1 129 ? 11.426 17.653 2.467 1.00 88.19 129 GLY A O 1
ATOM 1023 N N . MET A 1 130 ? 11.772 15.621 1.570 1.00 86.50 130 MET A N 1
ATOM 1024 C CA . MET A 1 130 ? 11.854 14.933 2.860 1.00 86.50 130 MET A CA 1
ATOM 1025 C C . MET A 1 130 ? 13.013 15.468 3.700 1.00 86.50 130 MET A C 1
ATOM 1027 O O . MET A 1 130 ? 12.802 15.814 4.856 1.00 86.50 130 MET A O 1
ATOM 1031 N N . MET A 1 131 ? 14.218 15.584 3.140 1.00 84.19 131 MET A N 1
ATOM 1032 C CA . MET A 1 131 ? 15.388 16.077 3.870 1.00 84.19 131 MET A CA 1
ATOM 1033 C C . MET A 1 131 ? 15.157 17.484 4.427 1.00 84.19 131 MET A C 1
ATOM 1035 O O . MET A 1 131 ? 15.469 17.751 5.587 1.00 84.19 131 MET A O 1
ATOM 1039 N N . L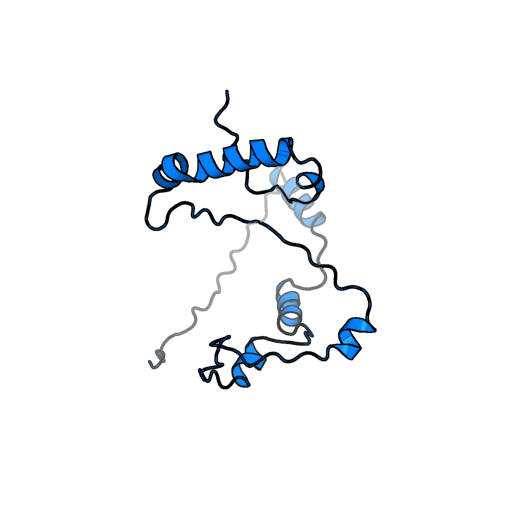YS A 1 132 ? 14.555 18.364 3.621 1.00 84.38 132 LYS A N 1
ATOM 1040 C CA . LYS A 1 132 ? 14.224 19.727 4.030 1.00 84.38 132 LYS A CA 1
ATOM 1041 C C . LYS A 1 132 ? 13.193 19.754 5.161 1.00 84.38 132 LYS A C 1
ATOM 1043 O O . LYS A 1 132 ? 13.440 20.356 6.200 1.00 84.38 132 LYS A O 1
ATOM 1048 N N . HIS A 1 133 ? 12.061 19.078 4.984 1.00 81.19 133 HIS A N 1
ATOM 1049 C CA . HIS A 1 133 ? 10.945 19.167 5.929 1.00 81.19 133 HIS A CA 1
ATOM 1050 C C . HIS A 1 133 ? 11.169 18.361 7.213 1.00 81.19 133 HIS A C 1
ATOM 1052 O O . HIS A 1 133 ? 10.739 18.781 8.283 1.00 81.19 133 HIS A O 1
ATOM 1058 N N . LEU A 1 134 ? 11.901 17.247 7.143 1.00 76.06 134 LEU A N 1
ATOM 1059 C CA . LEU A 1 134 ? 12.289 16.486 8.333 1.00 76.06 134 LEU A CA 1
ATOM 1060 C C . LEU A 1 134 ? 13.334 17.225 9.181 1.00 76.06 134 LEU A C 1
ATOM 1062 O O . LEU A 1 134 ? 13.353 17.049 10.395 1.00 76.06 134 LEU A O 1
ATOM 1066 N N . GLY A 1 135 ? 14.196 18.044 8.565 1.00 66.44 135 GLY A N 1
ATOM 1067 C CA . GLY A 1 135 ? 15.166 18.875 9.285 1.00 66.44 135 GLY A CA 1
ATOM 1068 C C . GLY A 1 135 ? 14.541 20.095 9.970 1.00 66.44 135 GLY A C 1
ATOM 1069 O O . GLY A 1 135 ? 15.033 20.539 11.005 1.00 66.44 135 GLY A O 1
ATOM 1070 N N . GLU A 1 136 ? 13.451 20.623 9.411 1.00 66.56 136 GLU A N 1
ATOM 1071 C CA . GLU A 1 136 ? 12.704 21.762 9.959 1.00 66.56 136 GLU A CA 1
ATOM 1072 C C . GLU A 1 136 ? 11.744 21.333 11.088 1.00 66.56 136 GLU A C 1
ATOM 1074 O O . GLU A 1 136 ? 11.554 22.074 12.054 1.00 66.56 136 GLU A O 1
ATOM 1079 N N . GLU A 1 137 ? 11.187 20.119 11.020 1.00 60.47 137 GLU A N 1
ATOM 1080 C CA . GLU A 1 137 ? 10.265 19.583 12.025 1.00 60.47 137 GLU A CA 1
ATOM 1081 C C . GLU A 1 137 ? 10.910 18.478 12.877 1.00 60.47 137 GLU A C 1
ATOM 1083 O O . GLU A 1 137 ? 10.790 17.280 12.608 1.00 60.47 137 GLU A O 1
ATOM 1088 N N . GLN A 1 138 ? 11.539 18.889 13.985 1.00 53.38 138 GLN A N 1
ATOM 1089 C CA . GLN A 1 138 ? 12.226 18.015 14.953 1.00 53.38 138 GLN A CA 1
ATOM 1090 C C . GLN A 1 138 ? 11.356 16.851 15.482 1.00 53.38 138 GLN A C 1
ATOM 1092 O O . GLN A 1 138 ? 11.883 15.816 15.875 1.00 53.38 138 GLN A O 1
ATOM 1097 N N . GLN A 1 139 ? 10.024 16.985 15.440 1.00 53.97 139 GLN A N 1
ATOM 1098 C CA . GLN A 1 139 ? 9.072 15.955 15.877 1.00 53.97 139 GLN A CA 1
ATOM 1099 C C . GLN A 1 139 ? 8.877 14.811 14.865 1.00 53.97 139 GLN A C 1
ATOM 1101 O O . GLN A 1 139 ? 8.505 13.708 15.265 1.00 53.97 139 GLN A O 1
ATOM 1106 N N . ILE A 1 140 ? 9.114 15.038 13.567 1.00 54.66 140 ILE A N 1
ATOM 1107 C CA . ILE A 1 140 ? 8.929 13.999 12.541 1.00 54.66 140 ILE A CA 1
ATOM 1108 C C . ILE A 1 140 ? 10.185 13.128 12.436 1.00 54.66 140 ILE A C 1
ATOM 1110 O O . ILE A 1 140 ? 10.075 11.911 12.297 1.00 54.66 140 ILE A O 1
ATOM 1114 N N . ALA A 1 141 ? 11.376 13.713 12.573 1.00 49.69 141 ALA A N 1
ATOM 1115 C CA . ALA A 1 141 ? 12.649 13.006 12.424 1.00 49.69 141 ALA A CA 1
ATOM 1116 C C . ALA A 1 141 ? 12.845 11.833 13.410 1.00 49.69 141 ALA A C 1
ATOM 1118 O O . ALA A 1 141 ? 13.457 10.829 13.051 1.00 49.69 141 ALA A O 1
ATOM 1119 N N . GLU A 1 142 ? 12.294 11.907 14.625 1.00 45.69 142 GLU A N 1
ATOM 1120 C CA . GLU A 1 142 ? 12.507 10.889 15.669 1.00 45.69 142 GLU A CA 1
ATOM 1121 C C . GLU A 1 142 ? 11.768 9.554 15.421 1.00 45.69 142 GLU A C 1
ATOM 1123 O O . GLU A 1 142 ? 12.077 8.550 16.064 1.00 45.69 142 GLU A O 1
ATOM 1128 N N . ARG A 1 143 ? 10.789 9.502 14.501 1.00 48.12 143 ARG A N 1
ATOM 1129 C CA . ARG A 1 143 ? 9.854 8.361 14.362 1.00 48.12 143 ARG A CA 1
ATOM 1130 C C . ARG A 1 143 ? 10.143 7.427 13.175 1.00 48.12 143 ARG A C 1
ATOM 1132 O O . ARG A 1 143 ? 9.539 6.357 13.093 1.00 48.12 143 ARG A O 1
ATOM 1139 N N . TRP A 1 144 ? 11.022 7.796 12.243 1.00 50.41 144 TRP A N 1
ATOM 1140 C CA . TRP A 1 144 ? 11.141 7.094 10.958 1.00 50.41 144 TRP A CA 1
ATOM 1141 C C . TRP A 1 144 ? 12.236 6.015 10.925 1.00 50.41 144 TRP A C 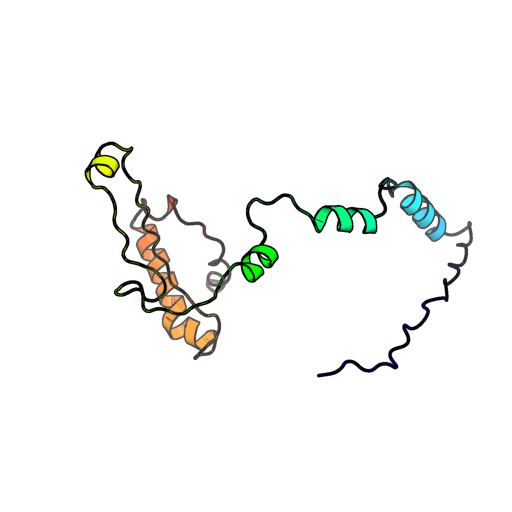1
ATOM 1143 O O . TRP A 1 144 ? 13.383 6.296 11.266 1.00 50.41 144 TRP A O 1
ATOM 1153 N N . PRO A 1 145 ? 11.942 4.792 10.439 1.00 41.41 145 PRO A N 1
ATOM 1154 C CA . PRO A 1 145 ? 12.955 3.774 10.207 1.00 41.41 145 PRO A CA 1
ATOM 1155 C C . PRO A 1 145 ? 13.612 3.994 8.835 1.00 41.41 145 PRO A C 1
ATOM 1157 O O . PRO A 1 145 ? 13.158 3.492 7.807 1.00 41.41 145 PRO A O 1
ATOM 1160 N N . THR A 1 146 ? 14.700 4.759 8.807 1.00 44.47 146 THR A N 1
ATOM 1161 C CA . THR A 1 146 ? 15.575 4.924 7.639 1.00 44.47 146 THR A CA 1
ATOM 1162 C C . THR A 1 146 ? 16.371 3.644 7.379 1.00 44.47 146 THR A C 1
ATOM 1164 O O . THR A 1 146 ? 17.360 3.365 8.051 1.00 44.47 146 THR A O 1
ATOM 1167 N N . ARG A 1 147 ? 15.946 2.843 6.392 1.00 36.50 147 ARG A N 1
ATOM 1168 C CA . ARG A 1 147 ? 16.784 1.774 5.803 1.00 36.50 147 ARG A CA 1
ATOM 1169 C C . ARG A 1 147 ? 16.727 1.660 4.273 1.00 36.50 147 ARG A C 1
ATOM 1171 O O . ARG A 1 147 ? 17.241 0.689 3.736 1.00 36.50 147 ARG A O 1
ATOM 1178 N N . ASN A 1 148 ? 16.141 2.625 3.556 1.00 39.97 148 ASN A N 1
ATOM 1179 C CA . ASN A 1 148 ? 16.082 2.575 2.083 1.00 39.97 148 ASN A CA 1
ATOM 1180 C C . ASN A 1 148 ? 16.607 3.837 1.368 1.00 39.97 148 ASN A C 1
ATOM 1182 O O . ASN A 1 148 ? 16.560 3.911 0.142 1.00 39.97 148 ASN A O 1
ATOM 1186 N N . CYS A 1 149 ? 17.120 4.826 2.107 1.00 46.56 149 CYS A N 1
ATOM 1187 C CA . CYS A 1 149 ? 17.659 6.061 1.521 1.00 46.56 149 CYS A CA 1
ATOM 1188 C C . CYS A 1 149 ? 19.145 5.956 1.140 1.00 46.56 149 CYS A C 1
ATOM 1190 O O . CYS A 1 149 ? 19.627 6.759 0.345 1.00 46.56 149 CYS A O 1
ATOM 1192 N N . ASP A 1 150 ? 19.861 4.948 1.644 1.00 46.50 150 ASP A N 1
ATOM 1193 C CA . ASP A 1 150 ? 21.328 4.885 1.579 1.00 46.50 150 ASP A CA 1
ATOM 1194 C C . ASP A 1 150 ? 21.883 4.767 0.150 1.00 46.50 150 ASP A C 1
ATOM 1196 O O . ASP A 1 150 ? 23.044 5.089 -0.087 1.00 46.50 150 ASP A O 1
ATOM 1200 N N . ARG A 1 151 ? 21.064 4.353 -0.829 1.00 47.94 151 ARG A N 1
ATOM 1201 C CA . ARG A 1 151 ? 21.485 4.298 -2.240 1.00 47.94 151 ARG A CA 1
ATOM 1202 C C . ARG A 1 151 ? 21.391 5.644 -2.963 1.00 47.94 151 ARG A C 1
ATOM 1204 O O . ARG A 1 151 ? 22.126 5.854 -3.920 1.00 47.94 151 ARG A O 1
ATOM 1211 N N . TRP A 1 152 ? 20.510 6.540 -2.523 1.00 44.59 152 TRP A N 1
ATOM 1212 C CA . TRP A 1 152 ? 20.252 7.824 -3.186 1.00 44.59 152 TRP A CA 1
ATOM 1213 C C . TRP A 1 152 ? 21.144 8.960 -2.676 1.00 44.59 152 TRP A C 1
ATOM 1215 O O . TRP A 1 152 ? 21.315 9.960 -3.358 1.00 44.59 152 TRP A O 1
ATOM 1225 N N . LEU A 1 153 ? 21.759 8.788 -1.505 1.00 51.00 153 LEU A N 1
ATOM 1226 C CA . LEU A 1 153 ? 22.662 9.762 -0.881 1.00 51.00 153 LEU A CA 1
ATOM 1227 C C . LEU A 1 153 ? 24.123 9.646 -1.370 1.00 51.00 153 LEU A C 1
ATOM 1229 O O . LEU A 1 153 ? 25.028 10.218 -0.771 1.00 51.00 153 LEU A O 1
ATOM 1233 N N . GLY A 1 154 ? 24.373 8.862 -2.423 1.00 44.19 154 GLY A N 1
ATOM 1234 C CA . GLY A 1 154 ? 25.719 8.541 -2.906 1.00 44.19 154 GLY A CA 1
ATOM 1235 C C . GLY A 1 154 ? 26.336 9.533 -3.897 1.00 44.19 154 GLY A C 1
ATOM 1236 O O . GLY A 1 154 ? 27.476 9.304 -4.291 1.00 44.19 154 GLY A O 1
ATOM 1237 N N . ASP A 1 155 ? 25.618 10.587 -4.302 1.00 47.25 155 ASP A N 1
ATOM 1238 C CA . ASP A 1 155 ? 25.985 11.429 -5.459 1.00 47.25 155 ASP A CA 1
ATOM 1239 C C . ASP A 1 155 ? 26.532 12.831 -5.098 1.00 47.25 155 ASP A C 1
ATOM 1241 O O . ASP A 1 155 ? 26.774 13.644 -5.983 1.00 47.25 155 ASP A O 1
ATOM 1245 N N . ASP A 1 156 ? 26.783 13.112 -3.812 1.00 43.50 156 ASP A N 1
ATOM 1246 C CA . ASP A 1 156 ? 27.424 14.358 -3.349 1.00 43.50 156 ASP A CA 1
ATOM 1247 C C . ASP A 1 156 ? 28.888 14.121 -2.915 1.00 43.50 156 ASP A C 1
ATOM 1249 O O . ASP A 1 156 ? 29.234 14.186 -1.729 1.00 43.50 156 ASP A O 1
ATOM 1253 N N . ARG A 1 157 ? 29.780 13.834 -3.874 1.00 36.50 157 ARG A N 1
ATOM 1254 C CA . ARG A 1 157 ? 31.237 13.976 -3.686 1.00 36.50 157 ARG A CA 1
ATOM 1255 C C . ARG A 1 157 ? 31.957 14.509 -4.914 1.00 36.50 157 ARG A C 1
ATOM 1257 O O . ARG A 1 157 ? 31.735 13.963 -6.013 1.00 36.50 157 ARG A O 1
#